Protein AF-A0A931YWG1-F1 (afdb_monomer_lite)

Foldseek 3Di:
DCPPPVVVVVVVVVVVVVVVVCVVVVPVPDDDDDDPPDDDDDPPDPDDDDDDALVRCLVCCVVVVDDPVRNVVSVVVVVVVVVVVVVVVVVVVVVVVVVVVVVVVVVVVVVVVVVVVVVVVLVPDDPVVNVVVVVVVVVDPPPDDD

Secondary structure (DSSP, 8-state):
--TTHHHHHHHHHHHHHHHHHHHHHHHHS-------S-------PPPP-PPPPHHHHHHTTTTTT--HHHHHHHHHHHHHHHHHHHHHHHHHHHHHHHHHHHHHHHHHHHHHHHHHHHHHHHHTS-HHHHHHHHHHHTT-------

Radius of gyration: 30.26 Å; chains: 1; bounding box: 53×63×88 Å

pLDDT: mean 82.33, std 18.16, range [41.78, 98.38]

Sequence (146 aa):
MSARLPYLATSLVLLAVGFGYALTQGRADRPAPPRPAGVAVAPRVPPPRPLPTARELLDRRAALSLSEEQTRRLEVLAREWSSESARLEAELQAATAEFSADAGELGAWVREQRRLHGEAAAGLLADWQRAKLVQEASGVPVGGGR

Structure (mmCIF, N/CA/C/O backbone):
data_AF-A0A931YWG1-F1
#
_entry.id   AF-A0A931YWG1-F1
#
loop_
_atom_site.group_PDB
_atom_site.id
_atom_site.type_symbol
_atom_site.label_atom_id
_atom_site.label_alt_id
_atom_site.label_comp_id
_atom_site.label_asym_id
_atom_site.label_entity_id
_atom_site.label_seq_id
_atom_site.pdbx_PDB_ins_code
_atom_site.Cartn_x
_atom_site.Cartn_y
_atom_site.Cartn_z
_atom_site.occupancy
_atom_site.B_iso_or_equiv
_atom_site.auth_seq_id
_atom_site.auth_comp_id
_atom_site.auth_asym_id
_atom_site.auth_atom_id
_atom_site.pdbx_PDB_model_num
ATOM 1 N N . MET A 1 1 ? 6.939 31.155 13.249 1.00 41.78 1 MET A N 1
ATOM 2 C CA . MET A 1 1 ? 7.862 30.593 12.238 1.00 41.78 1 MET A CA 1
ATOM 3 C C . MET A 1 1 ? 8.444 29.295 12.782 1.00 41.78 1 MET A C 1
ATOM 5 O O . MET A 1 1 ? 9.421 29.324 13.518 1.00 41.78 1 MET A O 1
ATOM 9 N N . SER A 1 2 ? 7.797 28.163 12.499 1.00 42.88 2 SER A N 1
ATOM 10 C CA . SER A 1 2 ? 8.138 26.859 13.090 1.00 42.88 2 SER A CA 1
ATOM 11 C C . SER A 1 2 ? 8.852 25.982 12.060 1.00 42.88 2 SER A C 1
ATOM 13 O O . SER A 1 2 ? 8.269 25.072 11.485 1.00 42.88 2 SER A O 1
ATOM 15 N N . ALA A 1 3 ? 10.133 26.266 11.821 1.00 49.56 3 ALA A N 1
ATOM 16 C CA . ALA A 1 3 ? 10.987 25.586 10.838 1.00 49.56 3 ALA A CA 1
ATOM 17 C C . ALA A 1 3 ? 11.480 24.183 11.278 1.00 49.56 3 ALA A C 1
ATOM 19 O O . ALA A 1 3 ? 12.569 23.763 10.901 1.00 49.56 3 ALA A O 1
ATOM 20 N N . ARG A 1 4 ? 10.720 23.461 12.117 1.00 50.44 4 ARG A N 1
ATOM 21 C CA . ARG A 1 4 ? 11.157 22.182 12.727 1.00 50.44 4 ARG A CA 1
ATOM 22 C C . ARG A 1 4 ? 10.423 20.937 12.216 1.00 50.44 4 ARG A C 1
ATOM 24 O O . ARG A 1 4 ? 10.910 19.833 12.418 1.00 50.44 4 ARG A O 1
ATOM 31 N N . LEU A 1 5 ? 9.298 21.106 11.522 1.00 52.84 5 LEU A N 1
ATOM 32 C CA . LEU A 1 5 ? 8.525 20.007 10.929 1.00 52.84 5 LEU A CA 1
ATOM 33 C C . LEU A 1 5 ? 9.160 19.323 9.696 1.00 52.84 5 LEU A C 1
ATOM 35 O O . LEU A 1 5 ? 9.050 18.100 9.615 1.00 52.84 5 LEU A O 1
ATOM 39 N N . PRO A 1 6 ? 9.866 20.009 8.770 1.00 57.28 6 PRO A N 1
ATOM 40 C CA . PRO A 1 6 ? 10.352 19.336 7.558 1.00 57.28 6 PRO A CA 1
ATOM 41 C C . PRO A 1 6 ? 11.519 18.368 7.825 1.00 57.28 6 PRO A C 1
ATOM 43 O O . PRO A 1 6 ? 11.697 17.385 7.107 1.00 57.28 6 PRO A O 1
ATOM 46 N N . TYR A 1 7 ? 12.288 18.583 8.896 1.00 56.06 7 TYR A N 1
ATOM 47 C CA . TYR A 1 7 ? 13.430 17.728 9.236 1.00 56.06 7 TYR A CA 1
ATOM 48 C C . TYR A 1 7 ? 13.015 16.346 9.753 1.00 56.06 7 TYR A C 1
ATOM 50 O O . TYR A 1 7 ? 13.694 15.358 9.472 1.00 56.06 7 TYR A O 1
ATOM 58 N N . LEU A 1 8 ? 11.883 16.251 10.458 1.00 59.75 8 LEU A N 1
ATOM 59 C CA . LEU A 1 8 ? 11.368 14.972 10.955 1.00 59.75 8 LEU A CA 1
ATOM 60 C C . LEU A 1 8 ? 10.857 14.088 9.814 1.00 59.75 8 LEU A C 1
ATOM 62 O O . LEU A 1 8 ? 11.183 12.904 9.776 1.00 59.75 8 LEU A O 1
ATOM 66 N N . ALA A 1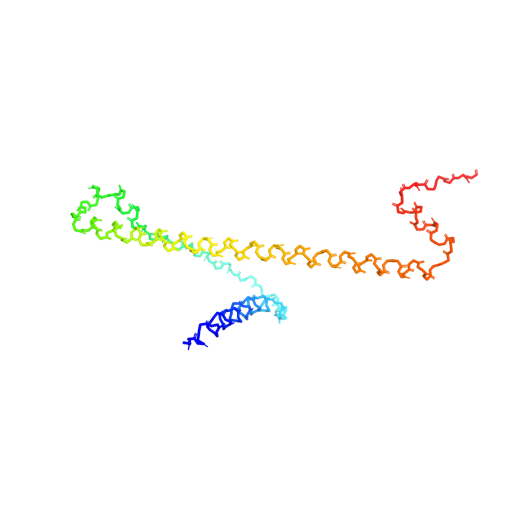 9 ? 10.138 14.676 8.854 1.00 65.50 9 ALA A N 1
ATOM 67 C CA . ALA A 1 9 ? 9.648 13.958 7.679 1.00 65.50 9 ALA A CA 1
ATOM 68 C C . ALA A 1 9 ? 10.807 13.410 6.830 1.00 65.50 9 ALA A C 1
ATOM 70 O O . ALA A 1 9 ? 10.828 12.233 6.481 1.00 65.50 9 ALA A O 1
ATOM 71 N N . THR A 1 10 ? 11.828 14.235 6.590 1.00 69.69 10 THR A N 1
ATOM 72 C CA . THR A 1 10 ? 12.996 13.836 5.788 1.00 69.69 10 THR A CA 1
ATOM 73 C C . THR A 1 10 ? 13.802 12.723 6.467 1.00 69.69 10 THR A C 1
ATOM 75 O O . THR A 1 10 ? 14.252 11.783 5.815 1.00 69.69 10 THR A O 1
ATOM 78 N N . SER A 1 11 ? 13.936 12.785 7.795 1.00 68.31 11 SER A N 1
ATOM 79 C CA . SER A 1 11 ? 14.628 11.749 8.571 1.00 68.31 11 SER A CA 1
ATOM 80 C C . SER A 1 11 ? 13.895 10.408 8.504 1.00 68.31 11 SER A C 1
ATOM 82 O O . SER A 1 11 ? 14.536 9.374 8.355 1.00 68.31 11 SER A O 1
ATOM 84 N N . LEU A 1 12 ? 12.558 10.421 8.559 1.00 78.06 12 LEU A N 1
ATOM 85 C CA . LEU A 1 12 ? 11.720 9.223 8.444 1.00 78.06 12 LEU A CA 1
ATOM 86 C C . LEU A 1 12 ? 11.838 8.557 7.070 1.00 78.06 12 LEU A C 1
ATOM 88 O O . LEU A 1 12 ? 11.979 7.337 6.998 1.00 78.06 12 LEU A O 1
ATOM 92 N N . VAL A 1 13 ? 11.855 9.350 5.995 1.00 81.50 13 VAL A N 1
ATOM 93 C CA . VAL A 1 13 ? 12.045 8.847 4.624 1.00 81.50 13 VAL A CA 1
ATOM 94 C C . VAL A 1 13 ? 13.421 8.201 4.466 1.00 81.50 13 VAL A C 1
ATOM 96 O O . VAL A 1 13 ? 13.520 7.079 3.973 1.00 81.50 13 VAL A O 1
ATOM 99 N N . LEU A 1 14 ? 14.485 8.849 4.952 1.00 80.94 14 LEU A N 1
ATOM 100 C CA . LEU A 1 14 ? 15.838 8.284 4.900 1.00 80.94 14 LEU A CA 1
ATOM 101 C C . LEU A 1 14 ? 15.956 6.986 5.713 1.00 80.94 14 LEU A C 1
ATOM 103 O O . LEU A 1 14 ? 16.638 6.053 5.288 1.00 80.94 14 LEU A O 1
ATOM 107 N N . LEU A 1 15 ? 15.258 6.895 6.847 1.00 81.50 15 LEU A N 1
ATOM 108 C CA . LEU A 1 15 ? 15.235 5.697 7.686 1.00 81.50 15 LEU A CA 1
ATOM 109 C C . LEU A 1 15 ? 14.473 4.550 7.004 1.00 81.50 15 LEU A C 1
ATOM 111 O O . LEU A 1 15 ? 14.953 3.419 7.006 1.00 81.50 15 LEU A O 1
ATOM 115 N N . ALA A 1 16 ? 13.344 4.839 6.352 1.00 80.38 16 ALA A N 1
ATOM 116 C CA . ALA A 1 16 ? 12.573 3.858 5.589 1.00 80.38 16 ALA A CA 1
ATOM 117 C C . ALA A 1 16 ? 13.352 3.325 4.372 1.00 80.38 16 ALA A C 1
ATOM 119 O O . ALA A 1 16 ? 13.398 2.113 4.151 1.00 80.38 16 ALA A O 1
ATOM 120 N N . VAL A 1 17 ? 14.027 4.208 3.628 1.00 81.00 17 VAL A N 1
ATOM 121 C CA . VAL A 1 17 ? 14.872 3.832 2.483 1.00 81.00 17 VAL A CA 1
ATOM 122 C C . VAL A 1 17 ? 16.085 3.020 2.944 1.00 81.00 17 VAL A C 1
ATOM 124 O O . VAL A 1 17 ? 16.368 1.967 2.374 1.00 81.00 17 VAL A O 1
ATOM 127 N N . GLY A 1 18 ? 16.759 3.443 4.019 1.00 70.31 18 GLY A N 1
ATOM 128 C CA . GLY A 1 18 ? 17.877 2.698 4.604 1.00 70.31 18 GLY A CA 1
ATOM 129 C C . GLY A 1 18 ? 17.468 1.311 5.108 1.00 70.31 18 GLY A C 1
ATOM 130 O O . GLY A 1 18 ? 18.183 0.335 4.885 1.00 70.31 18 GLY A O 1
ATOM 131 N N . PHE A 1 19 ? 16.289 1.193 5.723 1.00 78.25 19 PHE A N 1
ATOM 132 C CA . PHE A 1 19 ? 15.755 -0.080 6.212 1.00 78.25 19 PHE A CA 1
ATOM 133 C C . PHE A 1 19 ? 15.345 -1.019 5.066 1.00 78.25 19 PHE A C 1
ATOM 135 O O . PHE A 1 19 ? 15.678 -2.206 5.089 1.00 78.25 19 PHE A O 1
ATOM 142 N N . GLY A 1 20 ? 14.698 -0.489 4.023 1.00 69.94 20 GLY A N 1
ATOM 143 C CA . GLY A 1 20 ? 14.380 -1.242 2.805 1.00 69.94 20 GLY A CA 1
ATOM 144 C C . GLY A 1 20 ? 15.634 -1.731 2.071 1.00 69.94 20 GLY A C 1
ATOM 145 O O . GLY A 1 20 ? 15.686 -2.878 1.619 1.00 69.94 20 GLY A O 1
ATOM 146 N N . TYR A 1 21 ? 16.680 -0.901 2.024 1.00 69.69 21 TYR A N 1
ATOM 147 C CA . TYR A 1 21 ? 17.970 -1.254 1.431 1.00 69.69 21 TYR A CA 1
ATOM 148 C C . TYR A 1 21 ? 18.718 -2.315 2.253 1.00 69.69 21 TYR A C 1
ATOM 150 O O . TYR A 1 21 ? 19.220 -3.290 1.700 1.00 69.69 21 TYR A O 1
ATOM 158 N N . ALA A 1 22 ? 18.727 -2.205 3.585 1.00 69.31 22 ALA A N 1
ATOM 159 C CA . ALA A 1 22 ? 19.352 -3.200 4.460 1.00 69.31 22 ALA A CA 1
ATOM 160 C C . ALA A 1 22 ? 18.672 -4.581 4.367 1.00 69.31 22 ALA A C 1
ATOM 162 O O . ALA A 1 22 ? 19.350 -5.611 4.330 1.00 69.31 22 ALA A O 1
ATOM 163 N N . LEU A 1 23 ? 17.337 -4.620 4.266 1.00 70.06 23 LEU A N 1
ATOM 164 C CA . LEU A 1 23 ? 16.585 -5.870 4.101 1.00 70.06 23 LEU A CA 1
ATOM 165 C C . LEU A 1 23 ? 16.798 -6.534 2.731 1.00 70.06 23 LEU A C 1
ATOM 167 O O . LEU A 1 23 ? 16.721 -7.760 2.626 1.00 70.06 23 LEU A O 1
ATOM 171 N N . THR A 1 24 ? 17.072 -5.751 1.686 1.00 59.22 24 THR A N 1
ATOM 172 C CA . THR A 1 24 ? 17.327 -6.268 0.333 1.00 59.22 24 THR A CA 1
ATOM 173 C C . THR A 1 24 ? 18.788 -6.683 0.138 1.00 59.22 24 THR A C 1
ATOM 175 O O . THR A 1 24 ? 19.042 -7.753 -0.417 1.00 59.22 24 THR A O 1
ATOM 178 N N . GLN A 1 25 ? 19.748 -5.929 0.682 1.00 56.62 25 GLN A N 1
ATOM 179 C CA . GLN A 1 25 ? 21.183 -6.244 0.617 1.00 56.62 25 GLN A CA 1
ATOM 180 C C . GLN A 1 25 ? 21.585 -7.435 1.495 1.00 56.62 25 GLN A C 1
ATOM 182 O O . GLN A 1 25 ? 22.394 -8.261 1.074 1.00 56.62 25 GLN A O 1
ATOM 187 N N . GLY A 1 26 ? 20.956 -7.615 2.664 1.00 51.25 26 GLY A N 1
ATOM 188 C CA . GLY A 1 26 ? 21.230 -8.759 3.548 1.00 51.25 26 GLY A CA 1
ATOM 189 C C . GLY A 1 26 ? 20.954 -10.137 2.919 1.00 51.25 26 GLY A C 1
ATOM 190 O O . GLY A 1 26 ? 21.391 -11.158 3.454 1.00 51.25 26 GLY A O 1
ATOM 191 N N . ARG A 1 27 ? 20.248 -10.184 1.778 1.00 52.56 27 ARG A N 1
ATOM 192 C CA . ARG A 1 27 ? 20.015 -11.398 0.981 1.00 52.56 27 ARG A CA 1
ATOM 193 C C . ARG A 1 27 ? 20.974 -11.579 -0.199 1.00 52.56 27 ARG A C 1
ATOM 195 O O . ARG A 1 27 ? 21.111 -12.714 -0.644 1.00 52.56 27 ARG A O 1
ATOM 202 N N . ALA A 1 28 ? 21.588 -10.512 -0.709 1.00 52.34 28 ALA A N 1
ATOM 203 C CA . ALA A 1 28 ? 22.346 -10.548 -1.961 1.00 52.34 28 ALA A CA 1
ATOM 204 C C . ALA A 1 28 ? 23.822 -10.939 -1.764 1.00 52.34 28 ALA A C 1
ATOM 206 O O . ALA A 1 28 ? 24.353 -11.697 -2.568 1.00 52.34 28 ALA A O 1
ATOM 207 N N . ASP A 1 29 ? 24.451 -10.514 -0.664 1.00 46.16 29 ASP A N 1
ATOM 208 C CA . ASP A 1 29 ? 25.908 -10.642 -0.479 1.00 46.16 29 ASP A CA 1
ATOM 209 C C . ASP A 1 29 ? 26.351 -11.819 0.398 1.00 46.16 29 ASP A C 1
ATOM 211 O O . ASP A 1 29 ? 27.475 -11.845 0.899 1.00 46.16 29 ASP A O 1
ATOM 215 N N . ARG A 1 30 ? 25.500 -12.832 0.609 1.00 45.44 30 ARG A N 1
ATOM 216 C CA . ARG A 1 30 ? 25.934 -14.024 1.347 1.00 45.44 30 ARG A CA 1
ATOM 217 C C . ARG A 1 30 ? 26.620 -14.999 0.380 1.00 45.44 30 ARG A C 1
ATOM 219 O O . ARG A 1 30 ? 25.909 -15.650 -0.388 1.00 45.44 30 ARG A O 1
ATOM 226 N N . PRO A 1 31 ? 27.960 -15.165 0.414 1.00 47.94 31 PRO A N 1
ATOM 227 C CA . PRO A 1 31 ? 28.601 -16.265 -0.294 1.00 47.94 31 PRO A CA 1
ATOM 228 C C . PRO A 1 31 ? 27.975 -17.573 0.192 1.00 47.94 31 PRO A C 1
ATOM 230 O O . PRO A 1 31 ? 27.843 -17.795 1.399 1.00 47.94 31 PRO A O 1
ATOM 233 N N . ALA A 1 32 ? 27.522 -18.403 -0.748 1.00 50.09 32 ALA A N 1
ATOM 234 C CA . ALA A 1 32 ? 26.835 -19.650 -0.447 1.00 50.09 32 ALA A CA 1
ATOM 235 C C . ALA A 1 32 ? 27.741 -20.548 0.421 1.00 50.09 32 ALA A C 1
ATOM 237 O O . ALA A 1 32 ? 28.800 -20.967 -0.053 1.00 50.09 32 ALA A O 1
ATOM 238 N N . PRO A 1 33 ? 27.370 -20.854 1.680 1.00 57.56 33 PRO A N 1
ATOM 239 C CA . PRO A 1 33 ? 28.129 -21.802 2.480 1.00 57.56 33 PRO A CA 1
ATOM 240 C C . PRO A 1 33 ? 27.995 -23.207 1.869 1.00 57.56 33 PRO A C 1
ATOM 242 O O . PRO A 1 33 ? 26.937 -23.528 1.310 1.00 57.56 33 PRO A O 1
ATOM 245 N N . PRO A 1 34 ? 29.032 -24.062 1.968 1.00 54.50 34 PRO A N 1
ATOM 246 C CA . PRO A 1 34 ? 28.950 -25.445 1.517 1.00 54.50 34 PRO A CA 1
ATOM 247 C C . PRO A 1 34 ? 27.746 -26.104 2.184 1.00 54.50 34 PRO A C 1
ATOM 249 O O . PRO A 1 34 ? 27.595 -26.048 3.403 1.00 54.50 34 PRO A O 1
ATOM 252 N N . ARG A 1 35 ? 26.859 -26.659 1.354 1.00 51.69 35 ARG A N 1
ATOM 253 C CA . ARG A 1 35 ? 25.560 -27.217 1.740 1.00 51.69 35 ARG A CA 1
ATOM 254 C C . ARG A 1 35 ? 25.762 -28.224 2.889 1.00 51.69 35 ARG A C 1
ATOM 256 O O . ARG A 1 35 ? 26.291 -29.305 2.627 1.00 51.69 35 ARG A O 1
ATOM 263 N N . PRO A 1 36 ? 25.372 -27.912 4.141 1.00 46.31 36 PRO A N 1
ATOM 264 C CA . PRO A 1 36 ? 25.445 -28.892 5.210 1.00 46.31 36 PRO A CA 1
ATOM 265 C C . PRO A 1 36 ? 24.364 -29.944 4.960 1.00 46.31 36 PRO A C 1
ATOM 267 O O . PRO A 1 36 ? 23.236 -29.622 4.573 1.00 46.31 36 PRO A O 1
ATOM 270 N N . ALA A 1 37 ? 24.728 -31.212 5.135 1.00 55.72 37 ALA A N 1
ATOM 271 C CA . ALA A 1 37 ? 23.800 -32.326 5.069 1.00 55.72 37 ALA A CA 1
ATOM 272 C C . ALA A 1 37 ? 22.617 -32.073 6.022 1.00 55.72 37 ALA A C 1
ATOM 274 O O . ALA A 1 37 ? 22.818 -31.838 7.208 1.00 55.72 37 ALA A O 1
ATOM 275 N N . GLY A 1 38 ? 21.401 -32.087 5.468 1.00 57.78 38 GLY A N 1
ATOM 276 C CA . GLY A 1 38 ? 20.132 -32.217 6.186 1.00 57.78 38 GLY A CA 1
ATOM 277 C C . GLY A 1 38 ? 19.990 -31.416 7.481 1.00 57.78 38 GLY A C 1
ATOM 278 O O . GLY A 1 38 ? 19.954 -32.001 8.559 1.00 57.78 38 GLY A O 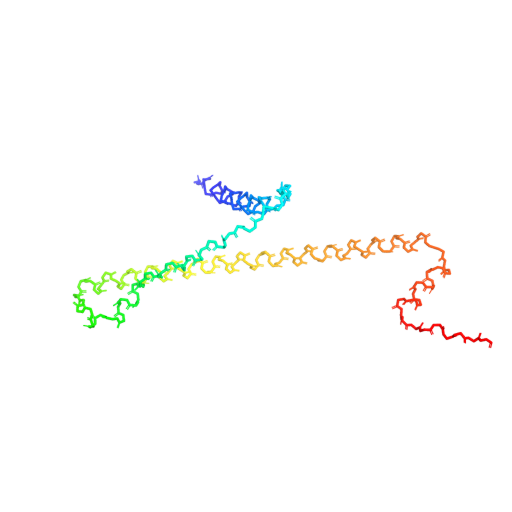1
ATOM 279 N N . VAL A 1 39 ? 19.806 -30.096 7.392 1.00 52.47 39 VAL A N 1
ATOM 280 C CA . VAL A 1 39 ? 19.206 -29.357 8.512 1.00 52.47 39 VAL A CA 1
ATOM 281 C C . VAL A 1 39 ? 17.738 -29.767 8.580 1.00 52.47 39 VAL A C 1
ATOM 283 O O . VAL A 1 39 ? 16.960 -29.455 7.676 1.00 52.47 39 VAL A O 1
ATOM 286 N N . ALA A 1 40 ? 17.377 -30.499 9.634 1.00 60.06 40 ALA A N 1
ATOM 287 C CA . ALA A 1 40 ? 15.992 -30.767 9.984 1.00 60.06 40 ALA A CA 1
ATOM 288 C C . ALA A 1 40 ? 15.214 -29.444 9.951 1.00 60.06 40 ALA A C 1
ATOM 290 O O . ALA A 1 40 ? 15.584 -28.480 10.623 1.00 60.06 40 ALA A O 1
ATOM 291 N N . VAL A 1 41 ? 14.172 -29.386 9.120 1.00 65.38 41 VAL A N 1
ATOM 292 C CA . VAL A 1 41 ? 13.277 -28.233 9.019 1.00 65.38 41 VAL A CA 1
ATOM 293 C C . VAL A 1 41 ? 12.739 -27.960 10.419 1.00 65.38 41 VAL A C 1
ATOM 295 O O . VAL A 1 41 ? 11.959 -28.753 10.945 1.00 65.38 41 VAL A O 1
ATOM 298 N N . ALA A 1 42 ? 13.185 -26.866 11.039 1.00 63.41 42 ALA A N 1
ATOM 299 C CA . ALA A 1 42 ? 12.621 -26.419 12.302 1.00 63.41 42 ALA A CA 1
ATOM 300 C C . ALA A 1 42 ? 11.097 -26.301 12.123 1.00 63.41 42 ALA A C 1
ATOM 302 O O . ALA A 1 42 ? 10.655 -25.756 11.101 1.00 63.41 42 ALA A O 1
ATOM 303 N N . PRO A 1 43 ? 10.283 -26.830 13.054 1.00 63.62 43 PRO A N 1
ATOM 304 C CA . PRO A 1 43 ? 8.838 -26.743 12.933 1.00 63.62 43 PRO A CA 1
ATOM 305 C C . PRO A 1 43 ? 8.450 -25.269 12.799 1.00 63.62 43 PRO A C 1
ATOM 307 O O . PRO A 1 43 ? 8.816 -24.443 13.636 1.00 63.62 43 PRO A O 1
ATOM 310 N N . ARG A 1 44 ? 7.750 -24.927 11.708 1.00 67.81 44 ARG A N 1
ATOM 311 C CA . ARG A 1 44 ? 7.208 -23.580 11.504 1.00 67.81 44 ARG A CA 1
ATOM 312 C C . ARG A 1 44 ? 6.263 -23.299 12.666 1.00 67.81 44 ARG A C 1
ATOM 314 O O . ARG A 1 44 ? 5.178 -23.872 12.719 1.00 67.81 44 ARG A O 1
ATOM 321 N N . VAL A 1 45 ? 6.685 -22.451 13.598 1.00 71.75 45 VAL A N 1
ATOM 322 C CA . VAL A 1 45 ? 5.809 -21.974 14.667 1.00 71.75 45 VAL A CA 1
ATOM 323 C C . VAL A 1 45 ? 4.683 -21.189 13.988 1.00 71.75 45 VAL A C 1
ATOM 325 O O . VAL A 1 45 ? 4.979 -20.253 13.239 1.00 71.75 45 VAL A O 1
ATOM 328 N N . PRO A 1 46 ? 3.410 -21.582 14.163 1.00 75.62 46 PRO A N 1
ATOM 329 C CA . PRO A 1 46 ? 2.304 -20.831 13.593 1.00 75.62 46 PRO A CA 1
ATOM 330 C C . PRO A 1 46 ? 2.297 -19.414 14.184 1.00 75.62 46 PRO A C 1
ATOM 332 O O . PRO A 1 46 ? 2.581 -19.255 15.376 1.00 75.62 46 PRO A O 1
ATOM 335 N N . PRO A 1 47 ? 1.994 -18.379 13.378 1.00 77.62 47 PRO A N 1
ATOM 336 C CA . PRO A 1 47 ? 1.925 -17.019 13.887 1.00 77.62 47 PRO A CA 1
ATOM 337 C C . PRO A 1 47 ? 0.881 -16.930 15.011 1.00 77.62 47 PRO A C 1
ATOM 339 O O . PRO A 1 47 ? -0.137 -17.633 14.967 1.00 77.62 47 PRO A O 1
ATOM 342 N N . PRO A 1 48 ? 1.122 -16.094 16.035 1.00 80.12 48 PRO A N 1
ATOM 343 C CA . PRO A 1 48 ? 0.194 -15.957 17.142 1.00 80.12 48 PRO A CA 1
ATOM 344 C C . PRO A 1 48 ? -1.173 -15.442 16.674 1.00 80.12 48 PRO A C 1
ATOM 346 O O . PRO A 1 48 ? -1.284 -14.620 15.765 1.00 80.12 48 PRO A O 1
ATOM 349 N N . ARG A 1 49 ? -2.203 -15.929 17.373 1.00 79.62 49 ARG A N 1
ATOM 350 C CA . ARG A 1 49 ? -3.563 -15.375 17.450 1.00 79.62 49 ARG A CA 1
ATOM 351 C C . ARG A 1 49 ? -3.580 -13.838 17.432 1.00 79.62 49 ARG A C 1
ATOM 353 O O . ARG A 1 49 ? -3.069 -13.327 18.429 1.00 79.62 49 ARG A O 1
ATOM 360 N N . PRO A 1 50 ? -4.138 -13.083 16.461 1.00 82.44 50 PRO A N 1
ATOM 361 C CA . PRO A 1 50 ? -4.398 -11.668 16.711 1.00 82.44 50 PRO A CA 1
ATOM 362 C C . PRO A 1 50 ? -5.324 -11.531 17.925 1.00 82.44 50 PRO A C 1
ATOM 364 O O . PRO A 1 50 ? -6.242 -12.337 18.104 1.00 82.44 50 PRO A O 1
ATOM 367 N N . LEU A 1 51 ? -5.068 -10.534 18.771 1.00 87.56 51 LEU A N 1
ATOM 368 C CA . LEU A 1 51 ? -5.961 -10.207 19.879 1.00 87.56 51 LEU A CA 1
ATOM 369 C C . LEU A 1 51 ? -7.263 -9.592 19.336 1.00 87.56 51 LEU A C 1
ATOM 371 O O . LEU A 1 51 ? -7.223 -8.921 18.302 1.00 87.56 51 LEU A O 1
ATOM 375 N N . PRO A 1 52 ? -8.406 -9.805 20.014 1.00 89.25 52 PRO A N 1
ATOM 376 C CA . PRO A 1 52 ? -9.681 -9.248 19.582 1.00 89.25 52 PRO A CA 1
ATOM 377 C C . PRO A 1 52 ? -9.663 -7.719 19.629 1.00 89.25 52 PRO A C 1
ATOM 379 O O . PRO A 1 52 ? -9.143 -7.114 20.570 1.00 89.25 52 PRO A O 1
ATOM 382 N N . THR A 1 53 ? -10.262 -7.098 18.618 1.00 92.69 53 THR A N 1
ATOM 383 C CA . THR A 1 53 ? -10.358 -5.636 18.517 1.00 92.69 53 THR A CA 1
ATOM 384 C C . THR A 1 53 ? -11.424 -5.062 19.456 1.00 92.69 53 THR A C 1
ATOM 386 O O . THR A 1 53 ? -12.341 -5.760 19.889 1.00 92.69 53 THR A O 1
ATOM 389 N N . ALA A 1 54 ? -11.360 -3.755 19.745 1.00 91.31 54 ALA A N 1
ATOM 390 C CA . ALA A 1 54 ? -12.384 -3.077 20.551 1.00 91.31 54 ALA A CA 1
ATOM 391 C C . ALA A 1 54 ? -13.797 -3.248 19.960 1.00 91.31 54 ALA A C 1
ATOM 393 O O . ALA A 1 54 ? -14.763 -3.427 20.700 1.00 91.31 54 ALA A O 1
ATOM 394 N N . ARG A 1 55 ? -13.905 -3.263 18.624 1.00 92.19 55 ARG A N 1
ATOM 395 C CA . ARG A 1 55 ? -15.155 -3.514 17.897 1.00 92.19 55 ARG A CA 1
ATOM 396 C C . ARG A 1 55 ? -15.678 -4.930 18.145 1.00 92.19 55 ARG A C 1
ATOM 398 O O . ARG A 1 55 ? -16.830 -5.087 18.524 1.00 9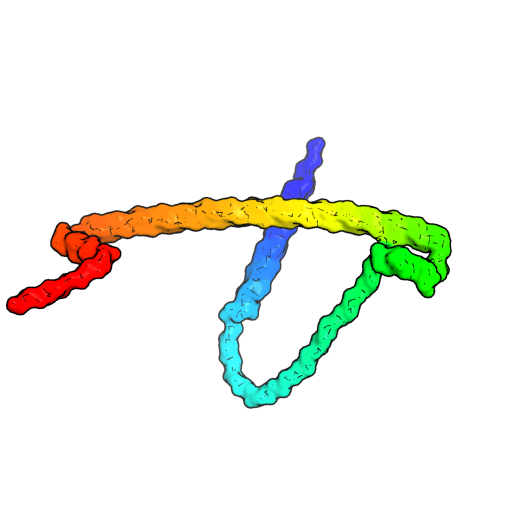2.19 55 ARG A O 1
ATOM 405 N N . GLU A 1 56 ? -14.818 -5.939 18.035 1.00 94.56 56 GLU A N 1
ATOM 406 C CA . GLU A 1 56 ? -15.193 -7.334 18.302 1.00 94.56 56 GLU A CA 1
ATOM 407 C C . GLU A 1 56 ? -15.602 -7.574 19.761 1.00 94.56 56 GLU A C 1
ATOM 409 O O . GLU A 1 56 ? -16.475 -8.399 20.036 1.00 94.56 56 GLU A O 1
ATOM 414 N N . LEU A 1 57 ? -14.982 -6.865 20.710 1.00 96.00 57 LEU A N 1
ATOM 415 C CA . LEU A 1 57 ? -15.380 -6.916 22.118 1.00 96.00 57 LEU A CA 1
ATOM 416 C C . LEU A 1 57 ? -16.757 -6.273 22.335 1.00 96.00 57 LEU A C 1
ATOM 418 O O . LEU A 1 57 ? -17.574 -6.835 23.067 1.00 96.00 57 LEU A O 1
ATOM 422 N N . LEU A 1 58 ? -17.043 -5.151 21.664 1.00 96.25 58 LEU A N 1
ATOM 423 C CA . LEU A 1 58 ? -18.366 -4.515 21.674 1.00 96.25 58 LEU A CA 1
ATOM 424 C C . LEU A 1 58 ? -19.445 -5.413 21.055 1.00 96.25 58 LEU A C 1
ATOM 426 O O . LEU A 1 58 ? -20.531 -5.534 21.622 1.00 96.25 58 LEU A O 1
ATOM 430 N N . ASP A 1 59 ? -19.141 -6.107 19.957 1.00 97.06 59 ASP A N 1
ATOM 431 C CA . ASP A 1 59 ? -20.074 -7.046 19.315 1.00 97.06 59 ASP A CA 1
ATOM 432 C C . ASP A 1 59 ? -20.436 -8.219 20.245 1.00 97.06 59 ASP A C 1
ATOM 434 O O . ASP A 1 59 ? -21.532 -8.778 20.179 1.00 97.06 59 ASP A O 1
ATOM 438 N N . ARG A 1 60 ? -19.537 -8.563 21.177 1.00 97.00 60 ARG A N 1
ATOM 439 C CA . ARG A 1 60 ? -19.725 -9.616 22.186 1.00 97.00 60 ARG A CA 1
ATOM 440 C C . ARG A 1 60 ? -20.185 -9.083 23.545 1.00 97.00 60 ARG A C 1
ATOM 442 O O . ARG A 1 60 ? -20.178 -9.846 24.512 1.00 97.00 60 ARG A O 1
ATOM 449 N N . ARG A 1 61 ? -20.624 -7.819 23.646 1.00 95.12 61 ARG A N 1
ATOM 450 C CA . ARG A 1 61 ? -20.925 -7.152 24.931 1.00 95.12 61 ARG A CA 1
ATOM 451 C C . ARG A 1 61 ? -21.821 -7.957 25.874 1.00 95.12 61 ARG A C 1
ATOM 453 O O . ARG A 1 61 ? -21.544 -8.019 27.065 1.00 95.12 61 ARG A O 1
ATOM 460 N N . ALA A 1 62 ? -22.868 -8.594 25.341 1.00 93.50 62 ALA A N 1
ATOM 461 C CA . ALA A 1 62 ? -23.833 -9.354 26.134 1.00 93.50 62 ALA A CA 1
ATOM 462 C C . ALA A 1 62 ? -23.219 -10.663 26.647 1.00 93.50 62 ALA A C 1
ATOM 464 O O . ALA A 1 62 ? -23.335 -10.986 27.825 1.00 93.50 62 ALA A O 1
ATOM 465 N N . ALA A 1 63 ? -22.496 -11.372 25.777 1.00 96.56 63 ALA A N 1
ATOM 466 C CA . ALA A 1 63 ? -21.805 -12.611 26.122 1.00 96.56 63 ALA A CA 1
ATOM 467 C C . ALA A 1 63 ? -20.670 -12.385 27.135 1.00 96.56 63 ALA A C 1
ATOM 469 O O . ALA A 1 63 ? -20.402 -13.251 27.960 1.00 96.56 63 ALA A O 1
ATOM 470 N N . LEU A 1 64 ? -20.025 -11.218 27.084 1.00 96.44 64 LEU A N 1
ATOM 471 C CA . LEU A 1 64 ? -18.959 -10.822 28.005 1.00 96.44 64 LEU A CA 1
ATOM 472 C C . LEU A 1 64 ? -19.472 -10.072 29.245 1.00 96.44 64 LEU A C 1
ATOM 474 O O . LEU A 1 64 ? -18.667 -9.733 30.107 1.00 96.44 64 LEU A O 1
ATOM 478 N N . SER A 1 65 ? -20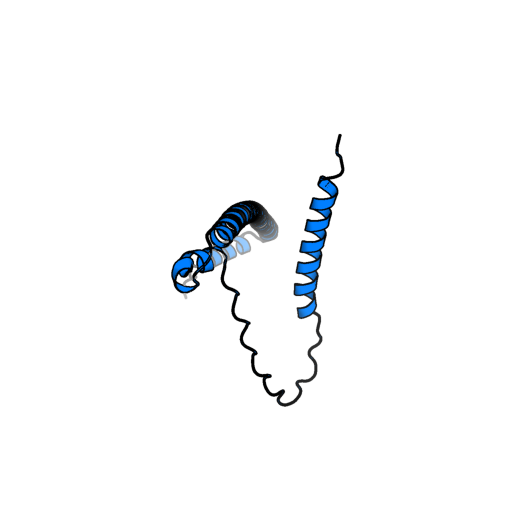.784 -9.813 29.336 1.00 96.69 65 SER A N 1
ATOM 479 C CA . SER A 1 65 ? -21.414 -9.049 30.426 1.00 96.69 65 SER A CA 1
ATOM 480 C C . SER A 1 65 ? -20.685 -7.734 30.739 1.00 96.69 65 SER A C 1
ATOM 482 O O . SER A 1 65 ? -20.420 -7.413 31.897 1.00 96.69 65 SER A O 1
ATOM 484 N N . LEU A 1 66 ? -20.326 -6.985 29.690 1.00 95.88 66 LEU A N 1
ATOM 485 C CA . LEU A 1 66 ? -19.601 -5.723 29.835 1.00 95.88 66 LEU A CA 1
ATOM 486 C C . LEU A 1 66 ? -20.455 -4.692 30.575 1.00 95.88 66 LEU A C 1
ATOM 488 O O . LEU A 1 66 ? -21.640 -4.529 30.284 1.00 95.88 66 LEU A O 1
ATOM 492 N N . SER A 1 67 ? -19.840 -3.955 31.499 1.00 97.94 67 SER A N 1
ATOM 493 C CA . SER A 1 67 ? -20.510 -2.834 32.154 1.00 97.94 67 SER A CA 1
ATOM 494 C C . SER A 1 67 ? -20.732 -1.669 31.182 1.00 97.94 67 SER A C 1
ATOM 496 O O . SER A 1 67 ? -20.051 -1.539 30.160 1.00 97.94 67 SER A O 1
ATOM 498 N N . GLU A 1 68 ? -21.661 -0.774 31.518 1.00 97.62 68 GLU A N 1
ATOM 499 C CA . GLU A 1 68 ? -21.912 0.460 30.756 1.00 97.62 68 GLU A CA 1
ATOM 500 C C . GLU A 1 68 ? -20.648 1.321 30.610 1.00 97.62 68 GLU A C 1
ATOM 502 O O . GLU A 1 68 ? -20.356 1.847 29.537 1.00 97.62 68 GLU A O 1
ATOM 507 N N . GLU A 1 69 ? -19.843 1.414 31.672 1.00 98.12 69 GLU A N 1
ATOM 508 C CA . GLU A 1 69 ? -18.580 2.157 31.653 1.00 98.12 69 GLU A CA 1
ATOM 509 C C . GLU A 1 69 ? -17.538 1.494 30.737 1.00 98.12 69 GLU A C 1
ATOM 511 O O . GLU A 1 69 ? -16.874 2.173 29.954 1.00 98.12 69 GLU A O 1
ATOM 516 N N . GLN A 1 70 ? -17.409 0.162 30.784 1.00 97.62 70 GLN A N 1
ATOM 517 C CA . GLN A 1 70 ? -16.519 -0.579 29.880 1.00 97.62 70 GLN A CA 1
ATOM 518 C C . GLN A 1 70 ? -16.951 -0.420 28.421 1.00 97.62 70 GLN A C 1
ATOM 520 O O . GLN A 1 70 ? -16.110 -0.192 27.552 1.00 97.62 70 GLN A O 1
ATOM 525 N N . THR A 1 71 ? -18.258 -0.487 28.166 1.00 98.12 71 THR A N 1
ATOM 526 C CA . THR A 1 71 ? -18.844 -0.282 26.838 1.00 98.12 71 THR A CA 1
ATOM 527 C C . THR A 1 71 ? -18.508 1.114 26.320 1.00 98.12 71 THR A C 1
ATOM 529 O O . THR A 1 71 ? -17.943 1.237 25.235 1.00 98.12 71 THR A O 1
ATOM 532 N N . ARG A 1 72 ? -18.719 2.165 27.124 1.00 98.19 72 ARG A N 1
ATOM 533 C CA . ARG A 1 72 ? -18.355 3.541 26.750 1.00 98.19 72 ARG A CA 1
ATOM 534 C C . ARG A 1 72 ? -16.875 3.701 26.412 1.00 98.19 72 ARG A C 1
ATOM 536 O O . ARG A 1 72 ? -16.549 4.332 25.409 1.00 98.19 72 ARG A O 1
ATOM 543 N N . ARG A 1 73 ? -15.975 3.134 27.221 1.00 97.50 73 ARG A N 1
ATOM 544 C CA . ARG A 1 73 ? -14.525 3.206 26.962 1.00 97.50 73 ARG A CA 1
ATOM 545 C C . ARG A 1 73 ? -14.139 2.498 25.669 1.00 97.50 73 ARG A C 1
ATOM 547 O O . ARG A 1 73 ? -13.367 3.046 24.888 1.00 97.50 73 ARG A O 1
ATOM 554 N N . LEU A 1 74 ? -14.694 1.311 25.423 1.00 97.88 74 LEU A N 1
ATOM 555 C CA . LEU A 1 74 ? -14.452 0.573 24.184 1.00 97.88 74 LEU A CA 1
ATOM 556 C C . LEU A 1 74 ? -15.001 1.309 22.962 1.00 97.88 74 LEU A C 1
ATOM 558 O O . LEU A 1 74 ? -14.368 1.289 21.913 1.00 97.88 74 LEU A O 1
ATOM 562 N N . GLU A 1 75 ? -16.140 1.988 23.083 1.00 97.88 75 GLU A N 1
ATOM 563 C CA . GLU A 1 75 ? -16.681 2.810 22.001 1.00 97.88 75 GLU A CA 1
ATOM 564 C C . GLU A 1 75 ? -15.796 4.015 21.676 1.00 97.88 75 GLU A C 1
ATOM 566 O O . GLU A 1 75 ? -15.601 4.323 20.501 1.00 97.88 75 GLU A O 1
ATOM 571 N N . VAL A 1 76 ? -15.263 4.700 22.695 1.00 98.12 76 VAL A N 1
ATOM 572 C CA . VAL A 1 76 ? -14.293 5.791 22.499 1.00 98.12 76 VAL A CA 1
ATOM 573 C C . VAL A 1 76 ? -13.062 5.258 21.775 1.00 98.12 76 VAL A C 1
ATOM 575 O O . VAL A 1 76 ? -12.728 5.769 20.710 1.00 98.12 76 VAL A O 1
ATOM 578 N N . LEU A 1 77 ? -12.477 4.169 22.278 1.00 97.44 77 LEU A N 1
ATOM 579 C CA . LEU A 1 77 ? -11.298 3.550 21.680 1.00 97.44 77 LEU A CA 1
ATOM 580 C C . LEU A 1 77 ? -11.550 3.088 20.237 1.00 97.44 77 LEU A C 1
ATOM 582 O O . LEU A 1 77 ? -10.712 3.286 19.365 1.00 97.44 77 LEU A O 1
ATOM 586 N N . ALA A 1 78 ? -12.713 2.494 19.958 1.00 95.25 78 ALA A N 1
ATOM 587 C CA . ALA A 1 78 ? -13.072 2.056 18.613 1.00 95.25 78 ALA A CA 1
ATOM 588 C C . ALA A 1 78 ? -13.208 3.237 17.638 1.00 95.25 78 ALA A C 1
ATOM 590 O O . ALA A 1 78 ? -12.805 3.120 16.481 1.00 95.25 78 ALA A O 1
ATOM 591 N N . ARG A 1 79 ? -13.754 4.373 18.092 1.00 97.81 79 ARG A N 1
ATOM 592 C CA . ARG A 1 79 ? -13.841 5.598 17.281 1.00 97.81 79 ARG A CA 1
ATOM 593 C C . ARG A 1 79 ? -12.465 6.199 17.018 1.00 97.81 79 ARG A C 1
ATOM 595 O O . ARG A 1 79 ? -12.170 6.512 15.868 1.00 97.81 79 ARG A O 1
ATOM 602 N N . GLU A 1 80 ? -11.635 6.323 18.051 1.00 97.88 80 GLU A N 1
ATOM 603 C CA . GLU A 1 80 ? -10.262 6.827 17.932 1.00 97.88 80 GLU A CA 1
ATOM 604 C C . GLU A 1 80 ? -9.463 5.966 16.952 1.00 97.88 80 GLU A C 1
ATOM 606 O O . GLU A 1 80 ? -8.998 6.471 15.930 1.00 97.88 80 GLU A O 1
ATOM 611 N N . TRP A 1 81 ? -9.437 4.650 17.172 1.00 96.38 81 TRP A N 1
ATOM 612 C CA . TRP A 1 81 ? -8.757 3.705 16.290 1.00 96.38 81 TRP A CA 1
ATOM 613 C C . TRP A 1 81 ? -9.259 3.771 14.844 1.00 96.38 81 TRP A C 1
ATOM 615 O O . TRP A 1 81 ? -8.460 3.766 13.908 1.00 96.38 81 TRP A O 1
ATOM 625 N N . SER A 1 82 ? -10.578 3.857 14.639 1.00 96.38 82 SER A N 1
ATOM 626 C CA . SER A 1 82 ? -11.153 3.972 13.295 1.00 96.38 82 SER A CA 1
ATOM 627 C C . SER A 1 82 ? -10.724 5.262 12.600 1.00 96.38 82 SER A C 1
ATOM 629 O O . SER A 1 82 ? -10.484 5.243 11.396 1.00 96.38 82 SER A O 1
ATOM 631 N N . SER A 1 83 ? -10.631 6.373 13.334 1.00 97.56 83 SER A N 1
ATOM 632 C CA . SER A 1 83 ? -10.190 7.652 12.775 1.00 97.56 83 SER A CA 1
ATOM 633 C C . SER A 1 83 ? -8.705 7.640 12.409 1.00 97.56 83 SER A C 1
ATOM 635 O O . SER A 1 83 ? -8.331 8.108 11.334 1.00 97.56 83 SER A O 1
ATOM 637 N N . GLU A 1 84 ? -7.865 7.040 13.256 1.00 96.88 84 GLU A N 1
ATOM 638 C CA . GLU A 1 84 ? -6.433 6.899 13.000 1.00 96.88 84 GLU A CA 1
ATOM 639 C C . GLU A 1 84 ? -6.165 5.957 11.827 1.00 96.88 84 GLU A C 1
ATOM 641 O O . GLU A 1 84 ? -5.386 6.296 10.938 1.00 96.88 84 GLU A O 1
ATOM 646 N N . SER A 1 85 ? -6.858 4.816 11.779 1.00 96.31 85 SER A N 1
ATOM 647 C CA . SER A 1 85 ? -6.733 3.846 10.686 1.00 96.31 85 SER A CA 1
ATOM 648 C C . SER A 1 85 ? -7.145 4.463 9.353 1.00 96.31 85 SER A C 1
ATOM 650 O O . SER A 1 85 ? -6.402 4.358 8.384 1.00 96.31 85 SER A O 1
ATOM 652 N N . ALA A 1 86 ? -8.268 5.189 9.313 1.00 97.25 86 ALA A N 1
ATOM 653 C CA . ALA A 1 86 ? -8.715 5.875 8.102 1.00 97.25 86 ALA A CA 1
ATOM 654 C C . ALA A 1 86 ? -7.706 6.934 7.627 1.00 97.25 86 ALA A C 1
ATOM 656 O O . ALA A 1 86 ? -7.465 7.070 6.427 1.00 97.25 86 ALA A O 1
ATOM 657 N N . ARG A 1 87 ? -7.078 7.667 8.558 1.00 98.06 87 ARG A N 1
ATOM 658 C CA . ARG A 1 87 ? -6.011 8.616 8.219 1.00 98.06 87 ARG A CA 1
ATOM 659 C C . ARG A 1 87 ? -4.800 7.899 7.621 1.00 98.06 87 ARG A C 1
ATOM 661 O O . ARG A 1 87 ? -4.309 8.319 6.579 1.00 98.06 87 ARG A O 1
ATOM 668 N N . LEU A 1 88 ? -4.337 6.824 8.258 1.00 97.88 88 LEU A N 1
ATOM 669 C CA . LEU A 1 88 ? -3.187 6.048 7.787 1.00 97.88 88 LEU A CA 1
ATOM 670 C C . LEU A 1 88 ? -3.449 5.398 6.423 1.00 97.88 88 LEU A C 1
ATOM 672 O O . LEU A 1 88 ? -2.567 5.386 5.570 1.00 97.88 88 LEU A O 1
ATOM 676 N N . GLU A 1 89 ? -4.660 4.893 6.192 1.00 97.94 89 GLU A N 1
ATOM 677 C CA . GLU A 1 89 ? -5.065 4.357 4.892 1.00 97.94 89 GLU A CA 1
ATOM 678 C C . GLU A 1 89 ? -5.044 5.438 3.806 1.00 97.94 89 GLU A C 1
ATOM 680 O O . GLU A 1 89 ? -4.535 5.191 2.714 1.00 97.94 89 GLU A O 1
ATOM 685 N N . ALA A 1 90 ? -5.527 6.647 4.106 1.00 97.81 90 ALA A N 1
ATOM 686 C CA . ALA A 1 90 ? -5.471 7.771 3.174 1.00 97.81 90 ALA A CA 1
ATOM 687 C C . ALA A 1 90 ? -4.024 8.200 2.867 1.00 97.81 90 ALA A C 1
ATOM 689 O O . ALA A 1 90 ? -3.683 8.425 1.705 1.00 97.81 90 ALA A O 1
ATOM 690 N N . GLU A 1 91 ? -3.157 8.266 3.882 1.00 98.12 91 GLU A N 1
ATOM 691 C CA . GLU A 1 91 ? -1.725 8.553 3.710 1.00 98.12 91 GLU A CA 1
ATOM 692 C C . GLU A 1 91 ? -1.037 7.483 2.845 1.00 98.12 91 GLU A C 1
ATOM 694 O O . GLU A 1 91 ? -0.290 7.813 1.922 1.00 98.12 91 GLU A O 1
ATOM 699 N N . LEU A 1 92 ? -1.337 6.200 3.077 1.00 98.38 92 LEU A N 1
ATOM 700 C CA . LEU A 1 92 ? -0.803 5.089 2.286 1.00 98.38 92 LEU A CA 1
ATOM 701 C C . LEU A 1 92 ? -1.274 5.140 0.826 1.00 98.38 92 LEU A C 1
ATOM 703 O O . LEU A 1 92 ? -0.481 4.907 -0.091 1.00 98.38 92 LEU A O 1
ATOM 707 N N . GLN A 1 93 ? -2.554 5.439 0.596 1.00 98.19 93 GLN A N 1
ATOM 708 C CA . GLN A 1 93 ? -3.107 5.584 -0.752 1.00 98.19 93 GLN A CA 1
ATOM 709 C C . GLN A 1 93 ? -2.456 6.750 -1.500 1.00 98.19 93 GLN A C 1
ATOM 711 O O . GLN A 1 93 ? -2.079 6.584 -2.660 1.00 98.19 93 GLN A O 1
ATOM 716 N N . ALA A 1 94 ? -2.265 7.893 -0.834 1.00 97.81 94 ALA A N 1
ATOM 717 C CA . ALA A 1 94 ? -1.584 9.047 -1.413 1.00 97.81 94 ALA A CA 1
ATOM 718 C C . ALA A 1 94 ? -0.136 8.708 -1.808 1.00 97.81 94 ALA A C 1
ATOM 720 O O . ALA A 1 94 ? 0.252 8.931 -2.954 1.00 97.81 94 ALA A O 1
ATOM 721 N N . ALA A 1 95 ? 0.624 8.077 -0.908 1.00 96.81 95 ALA A N 1
ATOM 722 C CA . ALA A 1 95 ? 2.000 7.661 -1.184 1.00 96.81 95 ALA A CA 1
ATOM 723 C C . ALA A 1 95 ? 2.091 6.635 -2.330 1.00 96.81 95 ALA A C 1
ATOM 725 O O . ALA A 1 95 ? 2.997 6.685 -3.159 1.00 96.81 95 ALA A O 1
ATOM 726 N N . THR A 1 96 ? 1.131 5.709 -2.413 1.00 97.94 96 THR A N 1
ATOM 727 C CA . THR A 1 96 ? 1.077 4.713 -3.497 1.00 97.94 96 THR A CA 1
ATOM 728 C C . THR A 1 96 ? 0.789 5.366 -4.850 1.00 97.94 96 THR A C 1
ATOM 730 O O . THR A 1 96 ? 1.357 4.960 -5.869 1.00 97.94 96 THR A O 1
ATOM 733 N N . ALA A 1 97 ? -0.084 6.375 -4.873 1.00 97.88 97 ALA A N 1
ATOM 734 C CA . ALA A 1 97 ? -0.401 7.125 -6.082 1.00 97.88 97 ALA A CA 1
ATOM 735 C C . ALA A 1 97 ? 0.814 7.920 -6.586 1.00 97.88 97 ALA A C 1
ATOM 737 O O . ALA A 1 97 ? 1.119 7.854 -7.775 1.00 97.88 97 ALA A O 1
ATOM 738 N N . GLU A 1 98 ? 1.532 8.595 -5.685 1.00 97.50 98 GLU A N 1
ATOM 739 C CA . GLU A 1 98 ? 2.773 9.319 -5.995 1.00 97.50 98 GLU A CA 1
ATOM 740 C C . GLU A 1 98 ? 3.834 8.377 -6.580 1.00 97.50 98 GLU A C 1
ATOM 742 O O . GLU A 1 98 ? 4.288 8.574 -7.704 1.00 97.50 98 GLU A O 1
ATOM 747 N N . PHE A 1 99 ? 4.117 7.264 -5.897 1.00 97.50 99 PHE A N 1
ATOM 748 C CA . PHE A 1 99 ? 5.074 6.267 -6.385 1.00 97.50 99 PHE A CA 1
ATOM 749 C C . PHE A 1 99 ? 4.712 5.720 -7.776 1.00 97.50 99 PHE A C 1
ATOM 751 O O . PHE A 1 99 ? 5.582 5.492 -8.619 1.00 97.50 99 PHE A O 1
ATOM 758 N N . SER A 1 100 ? 3.421 5.497 -8.032 1.00 95.88 100 SER A N 1
ATOM 759 C CA . SER A 1 100 ? 2.953 4.989 -9.325 1.00 95.88 100 SER A CA 1
ATOM 760 C C . SER A 1 100 ? 3.132 6.014 -10.447 1.00 95.88 100 SER A C 1
ATOM 762 O O . SER A 1 100 ? 3.451 5.628 -11.575 1.00 95.88 100 SER A O 1
ATOM 764 N N . ALA A 1 101 ? 2.946 7.303 -10.151 1.00 95.69 101 ALA A N 1
ATOM 765 C CA . ALA A 1 101 ? 3.191 8.383 -11.100 1.00 95.69 101 ALA A CA 1
ATOM 766 C C . ALA A 1 101 ? 4.682 8.461 -11.467 1.00 95.69 101 ALA A C 1
ATOM 768 O O . ALA A 1 101 ? 5.018 8.412 -12.654 1.00 95.69 101 ALA A O 1
ATOM 769 N N . ASP A 1 102 ? 5.563 8.447 -10.465 1.00 97.06 102 ASP A N 1
ATOM 770 C CA . ASP A 1 102 ? 7.018 8.485 -10.652 1.00 97.06 102 ASP A CA 1
ATOM 771 C C . ASP A 1 102 ? 7.523 7.284 -11.463 1.00 97.06 102 ASP A C 1
ATOM 773 O O . ASP A 1 102 ? 8.319 7.416 -12.397 1.00 97.06 102 ASP A O 1
ATOM 777 N N . ALA A 1 103 ? 7.024 6.084 -11.153 1.00 96.56 103 ALA A N 1
ATOM 778 C CA . ALA A 1 103 ? 7.360 4.877 -11.901 1.00 96.56 103 ALA A CA 1
ATOM 779 C C . ALA A 1 103 ? 6.896 4.960 -13.367 1.00 96.56 103 ALA A C 1
ATOM 781 O O . ALA A 1 103 ? 7.584 4.474 -14.274 1.00 96.56 103 ALA A O 1
ATOM 782 N N . GLY A 1 104 ? 5.742 5.588 -13.612 1.00 97.06 104 GLY A N 1
ATOM 783 C CA . GLY A 1 104 ? 5.226 5.859 -14.951 1.00 97.06 104 GLY A CA 1
ATOM 784 C C . GLY A 1 104 ? 6.137 6.793 -15.749 1.00 97.06 104 GLY A C 1
ATOM 785 O O . GLY A 1 104 ? 6.469 6.485 -16.900 1.00 97.06 104 GLY A O 1
ATOM 786 N N . GLU A 1 105 ? 6.584 7.886 -15.127 1.00 97.81 105 GLU A N 1
ATOM 787 C CA . GLU A 1 105 ? 7.513 8.852 -15.721 1.00 97.81 105 GLU A CA 1
ATOM 788 C C . GLU A 1 105 ? 8.865 8.207 -16.042 1.00 97.81 105 GLU A C 1
ATOM 790 O O . GLU A 1 105 ? 9.326 8.264 -17.187 1.00 97.81 105 GLU A O 1
ATOM 795 N N . LEU A 1 106 ? 9.458 7.492 -15.081 1.00 97.62 106 LEU A N 1
ATOM 796 C CA . LEU A 1 106 ? 10.713 6.771 -15.290 1.00 97.62 106 LEU A CA 1
ATOM 797 C C . LEU A 1 106 ? 10.585 5.747 -16.425 1.00 97.62 106 LEU A C 1
ATOM 799 O O . LEU A 1 106 ? 11.462 5.639 -17.285 1.00 97.62 106 LEU A O 1
ATOM 803 N N . GLY A 1 107 ? 9.471 5.014 -16.472 1.00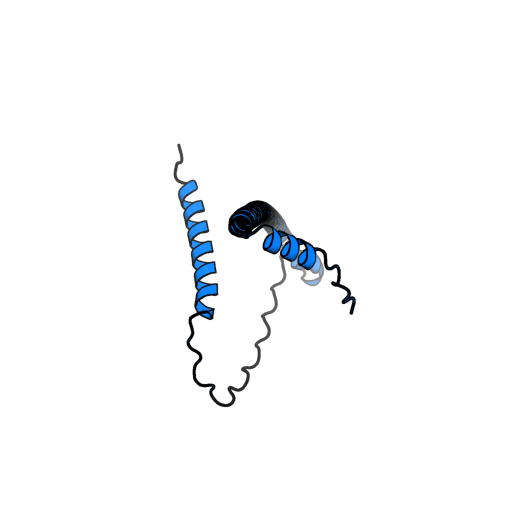 97.62 107 GLY A N 1
ATOM 804 C CA . GLY A 1 107 ? 9.188 4.071 -17.547 1.00 97.62 107 GLY A CA 1
ATOM 805 C C . GLY A 1 107 ? 9.106 4.744 -18.921 1.00 97.62 107 GLY A C 1
ATOM 806 O O . GLY A 1 107 ? 9.595 4.183 -19.906 1.00 97.62 107 GLY A O 1
ATOM 807 N N . ALA A 1 108 ? 8.511 5.937 -19.007 1.00 98.31 108 ALA A N 1
ATOM 808 C CA . ALA A 1 108 ? 8.459 6.719 -20.241 1.00 98.31 108 ALA A CA 1
ATOM 809 C C . ALA A 1 108 ? 9.853 7.187 -20.669 1.00 98.31 108 ALA A C 1
ATOM 811 O O . ALA A 1 108 ? 10.235 6.980 -21.822 1.00 98.31 108 ALA A O 1
ATOM 812 N N . TRP A 1 109 ? 10.640 7.711 -19.730 1.00 98.00 109 TRP A N 1
ATOM 813 C CA . TRP A 1 109 ? 12.015 8.126 -19.985 1.00 98.00 109 TRP A CA 1
ATOM 814 C C . TRP A 1 109 ? 12.891 6.968 -20.487 1.00 98.00 109 TRP A C 1
ATOM 816 O O . TRP A 1 109 ? 13.586 7.115 -21.491 1.00 98.00 109 TRP A O 1
ATOM 826 N N . VAL A 1 110 ? 12.812 5.780 -19.872 1.00 98.25 110 VAL A N 1
ATOM 827 C CA . VAL A 1 110 ? 13.573 4.598 -20.323 1.00 98.25 110 VAL A CA 1
ATOM 828 C C . VAL A 1 110 ? 13.192 4.189 -21.748 1.00 98.25 110 VAL A C 1
ATOM 830 O O . VAL A 1 110 ? 14.068 3.839 -22.543 1.00 98.25 110 VAL A O 1
ATOM 833 N N . ARG A 1 111 ? 11.897 4.208 -22.094 1.00 98.25 111 ARG A N 1
ATOM 834 C CA . ARG A 1 111 ? 11.446 3.895 -23.463 1.00 98.25 111 ARG A CA 1
ATOM 835 C C . ARG A 1 111 ? 11.988 4.903 -24.470 1.00 98.25 111 ARG A C 1
ATOM 837 O O . ARG A 1 111 ? 12.447 4.494 -25.534 1.00 98.25 111 ARG A O 1
ATOM 844 N N . GLU A 1 112 ? 11.992 6.179 -24.111 1.00 98.12 112 GLU A N 1
ATOM 845 C CA . GLU A 1 112 ? 12.525 7.242 -24.956 1.00 98.12 112 GLU A CA 1
ATOM 846 C C . GLU A 1 112 ? 14.041 7.115 -25.156 1.00 98.12 112 GLU A C 1
ATOM 848 O O . GLU A 1 112 ? 14.522 7.147 -26.286 1.00 98.12 112 GLU A O 1
ATOM 853 N N . GLN A 1 113 ? 14.802 6.850 -24.091 1.00 98.06 113 GLN A N 1
ATOM 854 C CA . GLN A 1 113 ? 16.241 6.590 -24.201 1.00 98.06 113 GLN A CA 1
ATOM 855 C C . GLN A 1 113 ? 16.542 5.381 -25.090 1.00 98.06 113 GLN A C 1
ATOM 857 O O . GLN A 1 113 ? 17.455 5.424 -25.914 1.00 98.06 113 GLN A O 1
ATOM 862 N N . ARG A 1 114 ? 15.754 4.305 -24.974 1.00 98.00 114 ARG A N 1
ATOM 863 C CA . ARG A 1 114 ? 15.885 3.138 -25.859 1.00 98.00 114 ARG A CA 1
ATOM 864 C C . ARG A 1 114 ? 15.579 3.479 -27.312 1.00 98.00 114 ARG A C 1
ATOM 866 O O . ARG A 1 114 ? 16.288 2.988 -28.186 1.00 98.00 114 ARG A O 1
ATOM 873 N N . ARG A 1 115 ? 14.564 4.310 -27.571 1.00 97.62 115 ARG A N 1
ATOM 874 C CA . ARG A 1 115 ? 14.229 4.786 -28.921 1.00 97.62 115 ARG A CA 1
ATOM 875 C C . ARG A 1 115 ? 15.404 5.553 -29.526 1.00 97.62 115 ARG A C 1
ATOM 877 O O . ARG A 1 115 ? 15.880 5.170 -30.589 1.00 97.62 115 ARG A O 1
ATOM 884 N N . LEU A 1 116 ? 15.924 6.554 -28.814 1.00 97.62 116 LEU A N 1
ATOM 885 C CA . LEU A 1 116 ? 17.068 7.361 -29.256 1.00 97.62 116 LEU A CA 1
ATOM 886 C C . LEU A 1 116 ? 18.327 6.513 -29.475 1.00 97.62 116 LEU A C 1
ATOM 888 O O . LEU A 1 116 ? 19.022 6.675 -30.476 1.00 97.62 116 LEU A O 1
ATOM 892 N N . HIS A 1 117 ? 18.611 5.576 -28.568 1.00 97.31 117 HIS A N 1
ATOM 893 C CA . HIS A 1 117 ? 19.738 4.659 -28.721 1.00 97.31 117 HIS A CA 1
ATOM 894 C C . HIS A 1 117 ? 19.571 3.746 -29.944 1.00 97.31 117 HIS A C 1
ATOM 896 O O . HIS A 1 117 ? 20.523 3.547 -30.696 1.00 97.31 117 HIS A O 1
ATOM 902 N N . GLY A 1 118 ? 18.362 3.225 -30.172 1.00 95.44 118 GLY A N 1
ATOM 903 C CA . GLY A 1 118 ? 18.035 2.430 -31.354 1.00 95.44 118 GLY A CA 1
ATOM 904 C C . GLY A 1 118 ? 18.197 3.217 -32.656 1.00 95.44 118 GLY A C 1
ATOM 905 O O . GLY A 1 118 ? 18.775 2.702 -33.610 1.00 95.44 118 GLY A O 1
ATOM 906 N N . GLU A 1 119 ? 17.759 4.476 -32.683 1.00 95.56 119 GLU A N 1
ATOM 907 C CA . GLU A 1 119 ? 17.934 5.382 -33.826 1.00 95.56 119 GLU A CA 1
ATOM 908 C C . GLU A 1 119 ? 19.409 5.674 -34.105 1.00 95.56 119 GLU A C 1
ATOM 910 O O . GLU A 1 119 ? 19.855 5.563 -35.248 1.00 95.56 119 GLU A O 1
ATOM 915 N N . ALA A 1 120 ? 20.189 5.968 -33.062 1.00 96.62 120 ALA A N 1
ATOM 916 C CA . ALA A 1 120 ? 21.627 6.174 -33.185 1.00 96.62 120 ALA A CA 1
ATOM 917 C C . ALA A 1 120 ? 22.331 4.916 -33.720 1.00 96.62 120 ALA A C 1
ATOM 919 O O . ALA A 1 120 ? 23.131 5.005 -34.651 1.00 96.62 120 ALA A O 1
ATOM 920 N N . ALA A 1 121 ? 21.996 3.736 -33.187 1.00 96.12 121 ALA A N 1
ATOM 921 C CA . ALA A 1 121 ? 22.546 2.466 -33.652 1.00 96.12 121 ALA A CA 1
ATOM 922 C C . ALA A 1 121 ? 22.174 2.177 -35.118 1.00 96.12 121 ALA A C 1
ATOM 924 O O . ALA A 1 121 ? 23.032 1.772 -35.900 1.00 96.12 121 ALA A O 1
ATOM 925 N N . ALA A 1 122 ? 20.928 2.439 -35.523 1.00 93.56 122 ALA A N 1
ATOM 926 C CA . ALA A 1 122 ? 20.486 2.279 -36.909 1.00 93.56 122 ALA A CA 1
ATOM 927 C C . ALA A 1 122 ? 21.179 3.260 -37.872 1.00 93.56 122 ALA A C 1
ATOM 929 O O . ALA A 1 122 ? 21.421 2.921 -39.036 1.00 93.56 122 ALA A O 1
ATOM 930 N N . GLY A 1 123 ? 21.534 4.457 -37.394 1.00 94.25 123 GLY A N 1
ATOM 931 C CA . GLY A 1 123 ? 22.313 5.443 -38.144 1.00 94.25 123 GLY A CA 1
ATOM 932 C C . GLY A 1 123 ? 23.716 4.957 -38.521 1.00 94.25 123 GLY A C 1
ATOM 933 O O . GLY A 1 123 ? 24.229 5.349 -39.566 1.00 94.25 123 GLY A O 1
ATOM 934 N N . LEU A 1 124 ? 24.308 4.053 -37.731 1.00 96.31 124 LEU A N 1
ATOM 935 C CA . LEU A 1 124 ? 25.627 3.465 -38.007 1.00 96.31 124 LEU A CA 1
ATOM 936 C C . LEU A 1 124 ? 25.602 2.364 -39.079 1.00 96.31 124 LEU A C 1
ATOM 938 O O . LEU A 1 124 ? 26.656 1.946 -39.554 1.00 96.31 124 LEU A O 1
ATOM 942 N N . LEU A 1 125 ? 24.420 1.869 -39.449 1.00 95.62 125 LEU A N 1
ATOM 943 C CA . LEU A 1 125 ? 24.273 0.782 -40.414 1.00 95.62 125 LEU A CA 1
ATOM 944 C C . LEU A 1 125 ? 24.256 1.293 -41.859 1.00 95.62 125 LEU A C 1
ATOM 946 O O . LEU A 1 125 ? 23.876 2.429 -42.138 1.00 95.62 125 LEU A O 1
ATOM 950 N N . ALA A 1 126 ? 24.611 0.423 -42.802 1.00 94.81 126 ALA A N 1
ATOM 951 C CA . ALA A 1 126 ? 24.383 0.673 -44.222 1.00 94.81 126 ALA A CA 1
ATOM 952 C C . ALA A 1 126 ? 22.897 0.486 -44.593 1.00 94.81 126 ALA A C 1
ATOM 954 O O . ALA A 1 126 ? 22.167 -0.254 -43.929 1.00 94.81 126 ALA A O 1
ATOM 955 N N . ASP A 1 127 ? 22.450 1.092 -45.699 1.00 92.56 127 ASP A N 1
ATOM 956 C CA . ASP A 1 127 ? 21.046 1.031 -46.145 1.00 92.56 127 ASP A CA 1
ATOM 957 C C . ASP A 1 127 ? 20.523 -0.398 -46.322 1.00 92.56 127 ASP A C 1
ATOM 959 O O . ASP A 1 127 ? 19.422 -0.721 -45.878 1.00 92.56 127 ASP A O 1
ATOM 963 N N . TRP A 1 128 ? 21.332 -1.288 -46.901 1.00 94.00 128 TRP A N 1
ATOM 964 C CA . TRP A 1 128 ? 20.947 -2.687 -47.094 1.00 94.00 128 TRP A CA 1
ATOM 965 C C . TRP A 1 128 ? 20.816 -3.453 -45.764 1.00 94.00 128 TRP A C 1
ATOM 967 O O . TRP A 1 128 ? 19.976 -4.344 -45.647 1.00 94.00 128 TRP A O 1
ATOM 977 N N . GLN A 1 129 ? 21.601 -3.090 -44.740 1.00 93.81 129 GLN A N 1
AT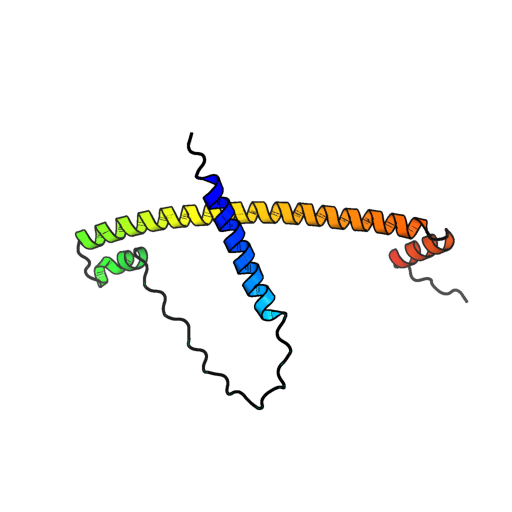OM 978 C CA . GLN A 1 129 ? 21.510 -3.682 -43.399 1.00 93.81 129 GLN A CA 1
ATOM 979 C C . GLN A 1 129 ? 20.258 -3.191 -42.670 1.00 93.81 129 GLN A C 1
ATOM 981 O O . GLN A 1 129 ? 19.567 -3.988 -42.037 1.00 93.81 129 GLN A O 1
ATOM 986 N N . ARG A 1 130 ? 19.922 -1.900 -42.809 1.00 90.12 130 ARG A N 1
ATOM 987 C CA . ARG A 1 130 ? 18.658 -1.343 -42.307 1.00 90.12 130 ARG A CA 1
ATOM 988 C C . ARG A 1 130 ? 17.450 -2.011 -42.962 1.00 90.12 130 ARG A C 1
ATOM 990 O O . ARG A 1 130 ? 16.537 -2.425 -42.254 1.00 90.12 130 ARG A O 1
ATOM 997 N N . ALA A 1 131 ? 17.466 -2.169 -44.287 1.00 89.31 131 ALA A N 1
ATOM 998 C CA . ALA A 1 131 ? 16.397 -2.843 -45.025 1.00 89.31 131 ALA A CA 1
ATOM 999 C C . ALA A 1 131 ? 16.194 -4.288 -44.540 1.00 89.31 131 ALA A C 1
ATOM 1001 O O . ALA A 1 131 ? 15.059 -4.715 -44.327 1.00 89.31 131 ALA A O 1
ATOM 1002 N N . LYS A 1 132 ? 17.292 -5.012 -44.279 1.00 91.50 132 LYS A N 1
ATOM 1003 C CA . LYS A 1 132 ? 17.244 -6.368 -43.722 1.00 91.50 132 LYS A CA 1
ATOM 1004 C C . LYS A 1 132 ? 16.667 -6.408 -42.298 1.00 91.50 132 LYS A C 1
ATOM 1006 O O . LYS A 1 132 ? 15.817 -7.248 -42.028 1.00 91.50 132 LYS A O 1
ATOM 1011 N N . LEU A 1 133 ? 17.056 -5.486 -41.410 1.00 90.38 133 LEU A N 1
ATOM 1012 C CA . LEU A 1 133 ? 16.499 -5.404 -40.048 1.00 90.38 133 LEU A CA 1
ATOM 1013 C C . LEU A 1 133 ? 14.994 -5.111 -40.038 1.00 90.38 133 LEU A C 1
ATOM 1015 O O . LEU A 1 133 ? 14.258 -5.706 -39.256 1.00 90.38 133 LEU A O 1
ATOM 1019 N N . VAL A 1 134 ? 14.520 -4.218 -40.914 1.00 88.81 134 VAL A N 1
ATOM 1020 C CA . VAL A 1 134 ? 13.083 -3.929 -41.054 1.00 88.81 134 VAL A CA 1
ATOM 1021 C C . VAL A 1 134 ? 12.328 -5.162 -41.559 1.00 88.81 134 VAL A C 1
ATOM 1023 O O . VAL A 1 134 ? 11.234 -5.449 -41.073 1.00 88.81 134 VAL A O 1
ATOM 1026 N N . GLN A 1 135 ? 12.917 -5.924 -42.486 1.00 88.31 135 GLN A N 1
ATOM 1027 C CA . GLN A 1 135 ? 12.346 -7.173 -42.996 1.00 88.31 135 GLN A CA 1
ATOM 1028 C C . GLN A 1 135 ? 12.263 -8.266 -41.914 1.00 88.31 135 GLN A C 1
ATOM 1030 O O . GLN A 1 135 ? 11.243 -8.942 -41.801 1.00 88.31 135 GLN A O 1
ATOM 1035 N N . GLU A 1 136 ? 13.296 -8.404 -41.079 1.00 87.81 136 GLU A N 1
ATOM 1036 C CA . GLU A 1 136 ? 13.298 -9.337 -39.942 1.00 87.81 136 GLU A CA 1
ATOM 1037 C C . GLU A 1 136 ? 12.289 -8.921 -38.857 1.00 87.81 136 GLU A C 1
ATOM 1039 O O . GLU A 1 136 ? 11.552 -9.763 -38.344 1.00 87.81 136 GLU A O 1
ATOM 1044 N N . ALA A 1 137 ? 12.181 -7.622 -38.552 1.00 84.25 137 ALA A N 1
ATOM 1045 C CA . ALA A 1 137 ? 11.238 -7.097 -37.559 1.00 84.25 137 ALA A CA 1
ATOM 1046 C C . ALA A 1 137 ? 9.766 -7.188 -37.998 1.00 84.25 137 ALA A C 1
ATOM 1048 O O . ALA A 1 137 ? 8.875 -7.297 -37.157 1.00 84.25 137 ALA A O 1
ATOM 1049 N N . SER A 1 138 ? 9.500 -7.158 -39.306 1.00 82.56 138 SER A N 1
ATOM 1050 C CA . SER A 1 138 ? 8.150 -7.314 -39.866 1.00 82.56 138 SER A CA 1
ATOM 1051 C C . SER A 1 138 ? 7.701 -8.776 -39.969 1.00 82.56 138 SER A C 1
ATOM 1053 O O . SER A 1 138 ? 6.551 -9.033 -40.323 1.00 82.56 138 SER A O 1
ATOM 1055 N N . GLY A 1 139 ? 8.567 -9.739 -39.623 1.00 74.38 139 GLY A N 1
ATOM 1056 C CA . GLY A 1 139 ? 8.211 -11.156 -39.537 1.00 74.38 139 GLY A CA 1
ATOM 1057 C C . GLY A 1 139 ? 7.816 -11.792 -40.871 1.00 74.38 139 GLY A C 1
ATOM 1058 O O . GLY A 1 139 ? 7.214 -12.864 -40.869 1.00 74.38 139 GLY A O 1
ATOM 1059 N N . VAL A 1 140 ? 8.128 -11.158 -42.008 1.00 61.09 140 VAL A N 1
ATOM 1060 C CA . VAL A 1 140 ? 7.838 -11.715 -43.334 1.00 61.09 140 VAL A CA 1
ATOM 1061 C C . VAL A 1 140 ? 8.905 -12.767 -43.650 1.00 61.09 140 VAL A C 1
ATOM 1063 O O . VAL A 1 140 ? 10.068 -12.403 -43.848 1.00 61.09 140 VAL A O 1
ATOM 1066 N N . PRO A 1 141 ? 8.566 -14.071 -43.702 1.00 56.53 141 PRO A N 1
ATOM 1067 C CA . PRO A 1 141 ? 9.540 -15.093 -44.044 1.00 56.53 141 PRO A CA 1
ATOM 1068 C C . PRO A 1 141 ? 10.016 -14.857 -45.478 1.00 56.53 141 PRO A C 1
ATOM 1070 O O . PRO A 1 141 ? 9.216 -14.818 -46.414 1.00 56.53 141 PRO A O 1
ATOM 1073 N N . VAL A 1 142 ? 11.330 -14.704 -45.651 1.00 57.16 142 VAL A N 1
ATOM 1074 C CA . VAL A 1 142 ? 11.980 -14.698 -46.964 1.00 57.16 142 VAL A CA 1
ATOM 1075 C C . VAL A 1 142 ? 11.798 -16.090 -47.563 1.00 57.16 142 VAL A C 1
ATOM 1077 O O . VAL A 1 142 ? 12.578 -17.007 -47.311 1.00 57.16 142 VAL A O 1
ATOM 1080 N N . GLY A 1 143 ? 10.704 -16.260 -48.303 1.00 53.47 143 GLY A N 1
ATOM 1081 C CA . GLY A 1 143 ? 10.441 -17.436 -49.115 1.00 53.47 143 GLY A CA 1
ATOM 1082 C C . GLY A 1 143 ? 11.566 -17.591 -50.126 1.00 53.47 143 GLY A C 1
ATOM 1083 O O . GLY A 1 143 ? 11.704 -16.785 -51.044 1.00 53.47 143 GLY A O 1
ATOM 1084 N N . GLY A 1 144 ? 12.393 -18.613 -49.916 1.00 55.62 144 GLY A N 1
ATOM 1085 C CA . GLY A 1 144 ? 13.442 -19.009 -50.839 1.00 55.62 144 GLY A CA 1
ATOM 1086 C C . GLY A 1 144 ? 12.843 -19.425 -52.178 1.00 55.62 144 GLY A C 1
ATOM 1087 O O . GLY A 1 144 ? 12.238 -20.489 -52.286 1.00 55.62 144 GLY A O 1
ATOM 1088 N N . GLY A 1 145 ? 13.034 -18.588 -53.193 1.00 50.16 145 GLY A N 1
ATOM 1089 C CA . GLY A 1 145 ? 12.932 -18.990 -54.589 1.00 50.16 145 GLY A CA 1
ATOM 1090 C C . GLY A 1 145 ? 14.272 -19.570 -55.023 1.00 50.16 145 GLY A C 1
ATOM 1091 O O . GLY A 1 145 ? 15.256 -18.835 -55.107 1.00 50.16 145 GLY A O 1
ATOM 1092 N N . ARG A 1 146 ? 14.304 -20.890 -55.213 1.00 46.97 146 ARG A N 1
ATOM 1093 C CA . ARG A 1 146 ? 15.321 -21.586 -56.008 1.00 46.97 146 ARG A CA 1
ATOM 1094 C C . ARG A 1 146 ? 15.014 -21.430 -57.489 1.00 46.97 146 ARG A C 1
ATOM 1096 O O . ARG A 1 146 ? 13.806 -21.387 -57.812 1.00 46.97 146 ARG A O 1
#